Protein AF-A0A2E5SGT2-F1 (afdb_monomer_lite)

Sequence (121 aa):
MKLIKYILFIIILIASVVFIKELDSINVLNDGTPIKVKIPYLTTAIGFEDGLKTWQAIIFTLSIGVFIGFIIALIQIISQKAEMISLKSNLRKANDELDILRNQNLDDDLELVDENIDDEL

Structure (mmCIF, N/CA/C/O backbone):
data_AF-A0A2E5SGT2-F1
#
_entry.id   AF-A0A2E5SGT2-F1
#
loop_
_atom_site.group_PDB
_atom_site.id
_atom_site.type_symbol
_atom_site.label_atom_id
_atom_site.label_alt_id
_atom_site.label_comp_id
_atom_site.label_asym_id
_atom_site.label_entity_id
_atom_site.label_seq_id
_atom_site.pdbx_PDB_ins_code
_atom_site.Cartn_x
_atom_site.Cartn_y
_atom_site.Cartn_z
_atom_site.occupancy
_atom_site.B_iso_or_equiv
_atom_site.auth_seq_id
_atom_site.auth_comp_id
_atom_site.auth_asym_id
_atom_site.auth_atom_id
_atom_site.pdbx_PDB_model_num
ATOM 1 N N . MET A 1 1 ? -13.543 -20.078 1.621 1.00 67.00 1 MET A N 1
ATOM 2 C CA . MET A 1 1 ? -13.800 -18.642 1.335 1.00 67.00 1 MET A CA 1
ATOM 3 C C . MET A 1 1 ? -12.723 -17.665 1.836 1.00 67.00 1 MET A C 1
ATOM 5 O O . MET A 1 1 ? -12.580 -16.618 1.222 1.00 67.00 1 MET A O 1
ATOM 9 N N . LYS A 1 2 ? -11.937 -17.959 2.890 1.00 74.12 2 LYS A N 1
ATOM 10 C CA . LYS A 1 2 ? -10.717 -17.178 3.228 1.00 74.12 2 LYS A CA 1
ATOM 11 C C . LYS A 1 2 ? -9.489 -17.646 2.432 1.00 74.12 2 LYS A C 1
ATOM 13 O O . LYS A 1 2 ? -8.765 -16.831 1.882 1.00 74.12 2 LYS A O 1
ATOM 18 N N . LEU A 1 3 ? -9.350 -18.964 2.265 1.00 80.31 3 LEU A N 1
ATOM 19 C CA . LEU A 1 3 ? -8.244 -19.596 1.536 1.00 80.31 3 LEU A CA 1
ATOM 20 C C . LEU A 1 3 ? -8.142 -19.141 0.067 1.00 80.31 3 LEU A C 1
ATOM 22 O O . LEU A 1 3 ? -7.062 -18.804 -0.398 1.00 80.31 3 LEU A O 1
ATOM 26 N N . ILE A 1 4 ? -9.281 -19.023 -0.629 1.00 89.31 4 ILE A N 1
ATOM 27 C CA . ILE A 1 4 ? -9.328 -18.530 -2.016 1.00 89.31 4 ILE A CA 1
ATOM 28 C C . ILE A 1 4 ? -8.868 -17.069 -2.136 1.00 89.31 4 ILE A C 1
ATOM 30 O O . ILE A 1 4 ? -8.209 -16.715 -3.106 1.00 89.31 4 ILE A O 1
ATOM 34 N N . LYS A 1 5 ? -9.157 -16.231 -1.128 1.00 86.06 5 LYS A N 1
ATOM 35 C CA . LYS A 1 5 ? -8.712 -14.831 -1.097 1.00 86.06 5 LYS A CA 1
ATOM 36 C C . LYS A 1 5 ? -7.195 -14.754 -0.951 1.00 86.06 5 LYS A C 1
ATOM 38 O O . LYS A 1 5 ? -6.571 -13.966 -1.647 1.00 86.06 5 LYS A O 1
ATOM 43 N N . TYR A 1 6 ? -6.606 -15.601 -0.104 1.00 87.44 6 TYR A N 1
ATOM 44 C CA . TYR A 1 6 ? -5.151 -15.671 0.051 1.00 87.44 6 TYR A CA 1
ATOM 45 C C . TYR A 1 6 ? -4.458 -16.212 -1.202 1.00 87.44 6 TYR A C 1
ATOM 47 O O . TYR A 1 6 ? -3.459 -15.643 -1.624 1.00 87.44 6 TYR A O 1
ATOM 55 N N . ILE A 1 7 ? -5.015 -17.247 -1.840 1.00 91.12 7 ILE A N 1
ATOM 56 C CA . ILE A 1 7 ? -4.499 -17.773 -3.115 1.00 91.12 7 ILE A CA 1
ATOM 57 C C . ILE A 1 7 ? -4.521 -16.692 -4.200 1.00 91.12 7 ILE A C 1
ATOM 59 O O . ILE A 1 7 ? -3.522 -16.490 -4.881 1.00 91.12 7 ILE A O 1
ATOM 63 N N . LEU A 1 8 ? -5.626 -15.955 -4.330 1.00 91.25 8 LEU A N 1
ATOM 64 C CA . LEU A 1 8 ? -5.732 -14.856 -5.290 1.00 91.25 8 LEU A CA 1
ATOM 65 C C . LEU A 1 8 ? -4.708 -13.746 -5.002 1.00 91.25 8 LEU A C 1
ATOM 67 O O . LEU A 1 8 ? -4.079 -13.239 -5.928 1.00 91.25 8 LEU A O 1
ATOM 71 N N . PHE A 1 9 ? -4.479 -13.424 -3.726 1.00 88.38 9 PHE A N 1
ATOM 72 C CA . PHE A 1 9 ? -3.449 -12.465 -3.319 1.00 88.38 9 PHE A CA 1
ATOM 73 C C . PHE A 1 9 ? -2.038 -12.931 -3.701 1.00 88.38 9 PHE A C 1
ATOM 75 O O . PHE A 1 9 ? -1.244 -12.139 -4.200 1.00 88.38 9 PHE A O 1
ATOM 82 N N . ILE A 1 10 ? -1.738 -14.220 -3.518 1.00 89.38 10 ILE A N 1
ATOM 83 C CA . ILE A 1 10 ? -0.454 -14.820 -3.902 1.00 89.38 10 ILE A CA 1
ATOM 84 C C . ILE A 1 10 ? -0.262 -14.765 -5.421 1.00 89.38 10 ILE A C 1
ATOM 86 O O . ILE A 1 10 ? 0.811 -14.382 -5.877 1.00 89.38 10 ILE A O 1
ATOM 90 N N . ILE A 1 11 ? -1.295 -15.085 -6.207 1.00 93.94 11 ILE A N 1
ATOM 91 C CA . ILE A 1 11 ? -1.235 -15.009 -7.676 1.00 93.94 11 ILE A CA 1
ATOM 92 C C . ILE A 1 11 ? -0.935 -13.575 -8.128 1.00 93.94 11 ILE A C 1
ATOM 94 O O . ILE A 1 11 ? -0.046 -13.364 -8.950 1.00 93.94 11 ILE A O 1
ATOM 98 N N . ILE A 1 12 ? -1.627 -12.586 -7.559 1.00 91.44 12 ILE A N 1
ATOM 99 C CA . ILE A 1 12 ? -1.394 -11.162 -7.841 1.00 91.44 12 ILE A CA 1
ATOM 100 C C . ILE A 1 12 ? 0.022 -10.732 -7.458 1.00 91.44 12 ILE A C 1
ATOM 102 O O . ILE A 1 12 ? 0.656 -9.977 -8.197 1.00 91.44 12 ILE A O 1
ATOM 106 N N . LEU A 1 13 ? 0.541 -11.222 -6.333 1.00 87.75 13 LEU A N 1
ATOM 107 C CA . LEU A 1 13 ? 1.887 -10.894 -5.878 1.00 87.75 13 LEU A CA 1
ATOM 108 C C . LEU A 1 13 ? 2.942 -11.478 -6.825 1.00 87.75 13 LEU A C 1
ATOM 110 O O . LEU A 1 13 ? 3.850 -10.763 -7.241 1.00 87.75 13 LEU A O 1
ATOM 114 N N . ILE A 1 14 ? 2.778 -12.735 -7.244 1.00 92.25 14 ILE A N 1
ATOM 115 C CA . ILE A 1 14 ? 3.655 -13.374 -8.234 1.00 92.25 14 ILE A CA 1
ATOM 116 C C . ILE A 1 14 ? 3.597 -12.618 -9.566 1.00 92.25 14 ILE A C 1
ATOM 118 O O . ILE A 1 14 ? 4.642 -12.274 -10.116 1.00 92.25 14 ILE A O 1
ATOM 122 N N . ALA A 1 15 ? 2.395 -12.301 -10.058 1.00 93.19 15 ALA A N 1
ATOM 123 C CA . ALA A 1 15 ? 2.215 -11.530 -11.286 1.00 93.19 15 ALA A CA 1
ATOM 124 C C . ALA A 1 15 ? 2.888 -10.151 -11.202 1.00 93.19 15 ALA A C 1
ATOM 126 O O . ALA A 1 15 ? 3.534 -9.728 -12.156 1.00 93.19 15 ALA A O 1
ATOM 127 N N . SER A 1 16 ? 2.807 -9.482 -10.048 1.00 88.56 16 SER A N 1
ATOM 128 C CA . SER A 1 16 ? 3.455 -8.183 -9.826 1.00 88.56 16 SER A CA 1
ATOM 129 C C . SER A 1 16 ? 4.981 -8.285 -9.873 1.00 88.56 16 SER A C 1
ATOM 131 O O . SER A 1 16 ? 5.634 -7.443 -10.482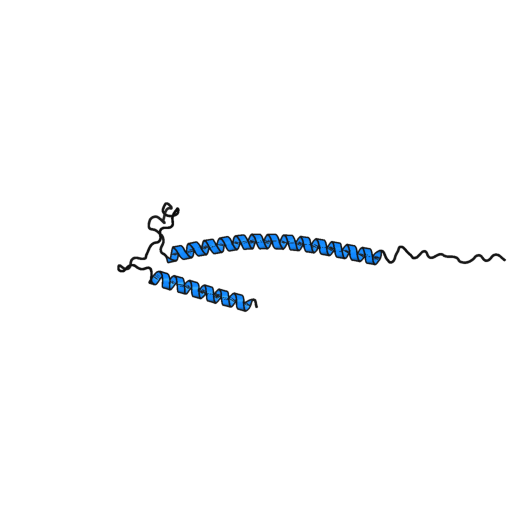 1.00 88.56 16 SER A O 1
ATOM 133 N N . VAL A 1 17 ? 5.568 -9.330 -9.279 1.00 89.00 17 VAL A N 1
ATOM 134 C CA . VAL A 1 17 ? 7.024 -9.553 -9.321 1.00 89.00 17 VAL A CA 1
ATOM 135 C C . VAL A 1 17 ? 7.496 -9.850 -10.744 1.00 89.00 17 VAL A C 1
ATOM 137 O O . VAL A 1 17 ? 8.492 -9.282 -11.192 1.00 89.00 17 VAL A O 1
ATOM 140 N N . VAL A 1 18 ? 6.771 -10.704 -11.472 1.00 91.56 18 VAL A N 1
ATOM 141 C CA . VAL A 1 18 ? 7.072 -11.007 -12.880 1.00 91.56 18 VAL A CA 1
ATOM 142 C C . VAL A 1 18 ? 6.969 -9.743 -13.733 1.00 91.56 18 VAL A C 1
ATOM 144 O O . VAL A 1 18 ? 7.874 -9.465 -14.514 1.00 91.56 18 VAL A O 1
ATOM 147 N N . PHE A 1 19 ? 5.926 -8.938 -13.523 1.00 90.62 19 PHE A N 1
ATOM 148 C CA . PHE A 1 19 ? 5.748 -7.657 -14.198 1.00 90.62 19 PHE A CA 1
ATOM 149 C C . PHE A 1 19 ? 6.922 -6.703 -13.950 1.00 90.62 19 PHE A C 1
ATOM 151 O O . PHE A 1 19 ? 7.441 -6.128 -14.898 1.00 90.62 19 PHE A O 1
ATOM 158 N N . ILE A 1 20 ? 7.389 -6.565 -12.703 1.00 87.50 20 ILE A N 1
ATOM 159 C CA . ILE A 1 20 ? 8.532 -5.698 -12.372 1.00 87.50 20 ILE A CA 1
ATOM 160 C C . ILE A 1 20 ? 9.810 -6.173 -13.073 1.00 87.50 20 ILE A C 1
ATOM 162 O O . ILE A 1 20 ? 10.569 -5.348 -13.580 1.00 87.50 20 ILE A O 1
ATOM 166 N N . LYS A 1 21 ? 10.045 -7.489 -13.121 1.00 87.06 21 LYS A N 1
ATOM 167 C CA . LYS A 1 21 ? 11.217 -8.063 -13.791 1.00 87.06 21 LYS A CA 1
ATOM 168 C C . LYS A 1 21 ? 11.193 -7.796 -15.297 1.00 87.06 21 LYS A C 1
ATOM 170 O O . LYS A 1 21 ? 12.197 -7.363 -15.856 1.00 87.06 21 LYS A O 1
ATOM 175 N N . GLU A 1 22 ? 10.055 -8.041 -15.937 1.00 87.56 22 GLU A N 1
ATOM 176 C CA . GLU A 1 22 ? 9.887 -7.808 -17.373 1.00 87.56 22 GLU A CA 1
ATOM 177 C C . GLU A 1 22 ? 10.017 -6.318 -17.705 1.00 87.56 22 GLU A C 1
ATOM 179 O O . GLU A 1 22 ? 10.674 -5.928 -18.668 1.00 87.56 22 GLU A O 1
ATOM 184 N N . LEU A 1 23 ? 9.464 -5.463 -16.844 1.00 85.25 23 LEU A N 1
ATOM 185 C CA . LEU A 1 23 ? 9.563 -4.021 -16.978 1.00 85.25 23 LEU A CA 1
ATOM 186 C C . LEU A 1 23 ? 11.012 -3.531 -16.899 1.00 85.25 23 LEU A C 1
ATOM 188 O O . LEU A 1 23 ? 11.395 -2.693 -17.709 1.00 85.25 23 LEU A O 1
ATOM 192 N N . ASP A 1 24 ? 11.818 -4.026 -15.959 1.00 84.81 24 ASP A N 1
ATOM 193 C CA . ASP A 1 24 ? 13.240 -3.663 -15.883 1.00 84.81 24 ASP A CA 1
ATOM 194 C C . ASP A 1 24 ? 13.995 -4.109 -17.14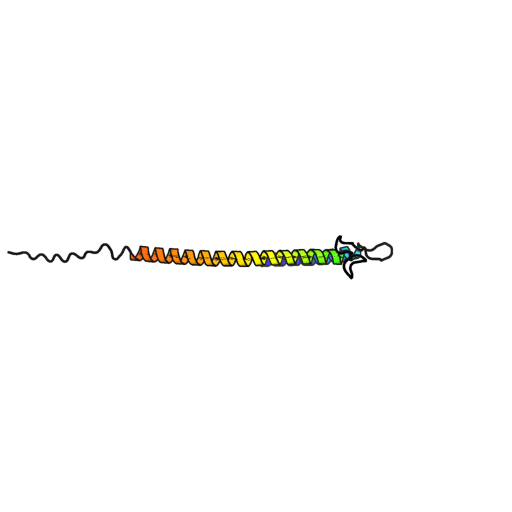5 1.00 84.81 24 ASP A C 1
ATOM 196 O O . ASP A 1 24 ? 14.778 -3.339 -17.694 1.00 84.81 24 ASP A O 1
ATOM 200 N N . SER A 1 25 ? 13.685 -5.302 -17.667 1.00 84.00 25 SER A N 1
ATOM 201 C CA . SER A 1 25 ? 14.318 -5.839 -18.878 1.00 84.00 25 SER A CA 1
ATOM 202 C C . SER A 1 25 ? 13.981 -5.053 -20.148 1.00 84.00 25 SER A C 1
ATOM 204 O O . SER A 1 25 ? 14.828 -4.938 -21.030 1.00 84.00 25 SER A O 1
ATOM 206 N N . ILE A 1 26 ? 12.754 -4.539 -20.271 1.00 85.44 26 ILE A N 1
ATOM 207 C CA . ILE A 1 26 ? 12.306 -3.784 -21.453 1.00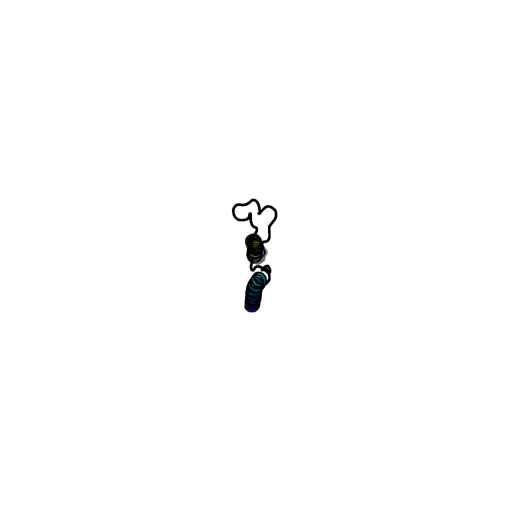 85.44 26 ILE A CA 1
ATOM 208 C C . ILE A 1 26 ? 12.736 -2.312 -21.373 1.00 85.44 26 ILE A C 1
ATOM 210 O O . ILE A 1 26 ? 12.956 -1.672 -22.399 1.00 85.44 26 ILE A O 1
ATOM 214 N N . ASN A 1 27 ? 12.880 -1.751 -20.169 1.00 82.75 27 ASN A N 1
ATOM 215 C CA . ASN A 1 27 ? 13.236 -0.343 -19.971 1.00 82.75 27 ASN A CA 1
ATOM 216 C C . ASN A 1 27 ? 14.754 -0.105 -19.992 1.00 82.75 27 ASN A C 1
ATOM 218 O O . ASN A 1 27 ? 15.311 0.560 -19.114 1.00 82.75 27 ASN A O 1
ATOM 222 N N . VAL A 1 28 ? 15.415 -0.616 -21.028 1.00 82.75 28 VAL A N 1
ATOM 223 C CA . VAL A 1 28 ? 16.844 -0.428 -21.295 1.00 82.75 28 VAL A CA 1
ATOM 224 C C . VAL A 1 28 ? 16.998 0.221 -22.672 1.00 82.75 28 VAL A C 1
ATOM 226 O O . VAL A 1 28 ? 16.362 -0.199 -23.635 1.00 82.75 28 VAL A O 1
ATOM 229 N N . LEU A 1 29 ? 17.806 1.279 -22.773 1.00 78.38 29 LEU A N 1
ATOM 230 C CA . LEU A 1 29 ? 18.153 1.911 -24.048 1.00 78.38 29 LEU A CA 1
ATOM 231 C C . LEU A 1 29 ? 19.044 0.976 -24.879 1.00 78.38 29 LEU A C 1
ATOM 233 O O . LEU A 1 29 ? 19.701 0.086 -24.343 1.00 78.38 29 LEU A O 1
ATOM 237 N N . ASN A 1 30 ? 19.152 1.249 -26.181 1.00 75.62 30 ASN A N 1
ATOM 238 C CA . ASN A 1 30 ? 20.023 0.510 -27.108 1.00 75.62 30 ASN A CA 1
ATOM 239 C C . ASN A 1 30 ? 21.497 0.433 -26.650 1.00 75.62 30 ASN A C 1
ATOM 241 O O . ASN A 1 30 ? 22.201 -0.501 -27.020 1.00 75.62 30 ASN A O 1
ATOM 245 N N . ASP A 1 31 ? 21.930 1.366 -25.797 1.00 78.44 31 ASP A N 1
ATOM 246 C CA . ASP A 1 31 ? 23.288 1.445 -25.242 1.00 78.44 31 ASP A CA 1
ATOM 247 C C . ASP A 1 31 ? 23.447 0.694 -23.900 1.00 78.44 31 ASP A C 1
ATOM 249 O O . ASP A 1 31 ? 24.460 0.832 -23.216 1.00 78.44 31 ASP A O 1
ATOM 253 N N . GLY A 1 32 ? 22.431 -0.060 -23.463 1.00 75.38 32 GLY A N 1
ATOM 254 C CA . GLY A 1 32 ? 22.438 -0.794 -22.192 1.00 75.38 32 GLY A CA 1
ATOM 255 C C . GLY A 1 32 ? 22.148 0.065 -20.954 1.00 75.38 32 GLY A C 1
ATOM 256 O O . GLY A 1 32 ? 22.187 -0.434 -19.827 1.00 75.38 32 GLY A O 1
ATOM 257 N N . THR A 1 33 ? 21.849 1.356 -21.127 1.00 79.69 33 THR A N 1
ATOM 258 C CA . THR A 1 33 ? 21.523 2.255 -20.012 1.00 79.69 33 THR A CA 1
ATOM 259 C C . THR A 1 33 ? 20.042 2.138 -19.624 1.00 79.69 33 THR A C 1
ATOM 261 O O . THR A 1 33 ? 19.177 2.142 -20.495 1.00 79.69 33 THR A O 1
ATOM 264 N N . PRO A 1 34 ? 19.700 2.020 -18.328 1.00 78.25 34 PRO A N 1
ATOM 265 C CA . PRO A 1 34 ? 18.306 1.912 -17.901 1.00 78.25 34 PRO A CA 1
ATOM 266 C C . PRO A 1 34 ? 17.568 3.248 -18.056 1.00 78.25 34 PRO A C 1
ATOM 268 O O . PRO A 1 34 ? 18.109 4.303 -17.711 1.00 78.25 34 PRO A O 1
ATOM 271 N N . ILE A 1 35 ? 16.312 3.200 -18.511 1.00 83.06 35 ILE A N 1
ATOM 272 C CA . ILE A 1 35 ? 15.441 4.378 -18.610 1.00 83.06 35 ILE A CA 1
ATOM 273 C C . ILE A 1 35 ? 15.179 4.921 -17.200 1.00 83.06 35 ILE A C 1
ATOM 275 O O . ILE A 1 35 ? 14.759 4.193 -16.293 1.00 83.06 35 ILE A O 1
ATOM 279 N N . LYS A 1 36 ? 15.427 6.222 -17.019 1.00 83.12 36 LYS A N 1
ATOM 280 C CA . LYS A 1 36 ? 15.175 6.938 -15.767 1.00 83.12 36 LYS A CA 1
ATOM 281 C C . LYS A 1 36 ? 13.936 7.826 -15.905 1.00 83.12 36 LYS A C 1
ATOM 283 O O . LYS A 1 36 ? 13.805 8.594 -16.853 1.00 83.12 36 LYS A O 1
ATOM 288 N N . VAL A 1 37 ? 13.042 7.740 -14.929 1.00 80.94 37 VAL A N 1
ATOM 289 C CA . VAL A 1 37 ? 11.830 8.543 -14.779 1.00 80.94 37 VAL A CA 1
ATOM 290 C C . VAL A 1 37 ? 12.102 9.666 -13.784 1.00 80.94 37 VAL A C 1
ATOM 292 O O . VAL A 1 37 ? 12.483 9.429 -12.636 1.00 80.94 37 VAL A O 1
ATOM 295 N N . LYS A 1 38 ? 11.872 10.907 -14.210 1.00 79.06 38 LYS A N 1
ATOM 296 C CA . LYS A 1 38 ? 11.910 12.079 -13.332 1.00 79.06 38 LYS A CA 1
ATOM 297 C C . LYS A 1 38 ? 10.512 12.342 -12.791 1.00 79.06 38 LYS A C 1
ATOM 299 O O . LYS A 1 38 ? 9.585 12.561 -13.565 1.00 79.06 38 LYS A O 1
ATOM 304 N N . ILE A 1 39 ? 10.361 12.311 -11.470 1.00 74.75 39 ILE A N 1
ATOM 305 C CA . ILE A 1 39 ? 9.086 12.615 -10.819 1.00 74.75 39 ILE A CA 1
ATOM 306 C C . ILE A 1 39 ? 9.077 14.109 -10.466 1.00 74.75 39 ILE A C 1
ATOM 308 O O . ILE A 1 39 ? 9.973 14.552 -9.739 1.00 74.75 39 ILE A O 1
ATOM 312 N N . PRO A 1 40 ? 8.096 14.895 -10.950 1.00 73.88 40 PRO A N 1
ATOM 313 C CA . PRO A 1 40 ? 7.956 16.300 -10.578 1.00 73.88 40 PRO A CA 1
ATOM 314 C C . PRO A 1 40 ? 7.976 16.476 -9.055 1.00 73.88 40 PRO A C 1
ATOM 316 O O . PRO A 1 40 ? 7.483 15.617 -8.327 1.00 73.88 40 PRO A O 1
ATOM 319 N N . TYR A 1 41 ? 8.548 17.580 -8.570 1.00 72.75 41 TYR A N 1
ATOM 320 C CA . TYR A 1 41 ? 8.678 17.914 -7.138 1.00 72.75 41 TYR A CA 1
ATOM 321 C C . TYR A 1 41 ? 9.639 17.032 -6.313 1.00 72.75 41 TYR A C 1
ATOM 323 O O . TYR A 1 41 ? 10.005 17.428 -5.211 1.00 72.75 41 TYR A O 1
ATOM 331 N N . LEU A 1 42 ? 10.096 15.888 -6.838 1.00 71.25 42 LEU A N 1
ATOM 332 C CA . LEU A 1 42 ? 11.097 15.017 -6.202 1.00 71.25 42 LEU A CA 1
ATOM 333 C C . LEU A 1 42 ? 12.496 15.158 -6.820 1.00 71.25 42 LEU A C 1
ATOM 335 O O . LEU A 1 42 ? 13.475 14.801 -6.178 1.00 71.25 42 LEU A O 1
ATOM 339 N N . THR A 1 43 ? 12.622 15.719 -8.027 1.00 65.88 43 THR A N 1
ATOM 340 C CA . THR A 1 43 ? 13.915 15.896 -8.724 1.00 65.88 43 THR A CA 1
ATOM 341 C C . THR A 1 43 ? 14.900 16.834 -8.025 1.00 65.88 43 THR A C 1
ATOM 343 O O . THR A 1 43 ? 16.080 16.813 -8.347 1.00 65.88 43 THR A O 1
ATOM 346 N N . THR A 1 44 ? 14.429 17.678 -7.107 1.00 67.12 44 THR A N 1
ATOM 347 C CA . THR A 1 44 ? 15.251 18.585 -6.285 1.00 67.12 44 THR A CA 1
ATOM 348 C C . THR A 1 44 ? 15.703 17.957 -4.965 1.00 67.12 44 THR A C 1
ATOM 350 O O . THR A 1 44 ? 16.439 18.592 -4.213 1.00 67.12 44 THR A O 1
ATOM 353 N N . ALA A 1 45 ? 15.267 16.732 -4.655 1.00 68.69 45 ALA A N 1
ATOM 354 C CA . ALA A 1 45 ? 15.694 16.013 -3.462 1.00 68.69 45 ALA A CA 1
ATOM 355 C C . ALA A 1 45 ? 17.041 15.305 -3.693 1.00 68.69 45 ALA A C 1
ATOM 357 O O . ALA A 1 45 ? 17.291 14.737 -4.760 1.00 68.69 45 ALA A O 1
ATOM 358 N N . ILE A 1 46 ? 17.894 15.306 -2.663 1.00 64.50 46 ILE A N 1
ATOM 359 C CA . ILE A 1 46 ? 19.216 14.663 -2.684 1.00 64.50 46 ILE A CA 1
ATOM 360 C C . ILE A 1 46 ? 19.047 13.184 -3.064 1.00 64.50 46 ILE A C 1
ATOM 362 O O . ILE A 1 46 ? 18.312 12.451 -2.403 1.00 64.50 46 ILE A O 1
ATOM 366 N N . GLY A 1 47 ? 19.718 12.750 -4.134 1.00 69.12 47 GLY A N 1
ATOM 367 C CA . GLY A 1 47 ? 19.659 11.370 -4.636 1.00 69.12 47 GLY A CA 1
ATOM 368 C C . GLY A 1 47 ? 18.618 11.098 -5.733 1.00 69.12 47 GLY A C 1
ATOM 369 O O . GLY A 1 47 ? 18.566 9.975 -6.229 1.00 69.12 47 GLY A O 1
ATOM 370 N N . PHE A 1 48 ? 17.833 12.099 -6.153 1.00 73.00 48 PHE A N 1
ATOM 371 C CA . PHE A 1 48 ? 16.825 11.977 -7.225 1.00 73.00 48 PHE A CA 1
ATOM 372 C C . PHE A 1 48 ? 17.126 12.844 -8.463 1.00 73.00 48 PHE A C 1
ATOM 374 O O . PHE A 1 48 ? 16.324 12.879 -9.400 1.00 73.00 48 PHE A O 1
ATOM 381 N N . GLU A 1 49 ? 18.279 13.519 -8.493 1.00 71.56 49 GLU A N 1
ATOM 382 C CA . GLU A 1 49 ? 18.687 14.471 -9.545 1.00 71.56 49 GLU A CA 1
ATOM 383 C C . GLU A 1 49 ? 18.703 13.835 -10.947 1.00 71.56 49 GLU A C 1
ATOM 385 O O . GLU A 1 49 ? 18.233 14.405 -11.939 1.00 71.56 49 GLU A O 1
ATOM 390 N N . ASP A 1 50 ? 19.161 12.588 -11.000 1.00 75.81 50 ASP A N 1
ATOM 391 C CA . ASP A 1 50 ? 19.274 11.786 -12.213 1.00 75.81 50 ASP A CA 1
ATOM 392 C C . ASP A 1 50 ? 17.962 11.096 -12.625 1.00 75.81 50 ASP A C 1
ATOM 394 O O . ASP A 1 50 ? 17.875 10.535 -13.718 1.00 75.81 50 ASP A O 1
ATOM 398 N N . GLY A 1 51 ? 16.926 11.154 -11.786 1.00 74.12 51 GLY A N 1
ATOM 399 C CA . GLY A 1 51 ? 15.703 10.368 -11.937 1.00 74.12 51 GLY A CA 1
ATOM 400 C C . GLY A 1 51 ? 15.832 8.932 -11.413 1.00 74.12 51 GLY A C 1
ATOM 401 O O . GLY A 1 51 ? 16.919 8.422 -11.144 1.00 74.12 51 GLY A O 1
ATOM 402 N N . LEU A 1 52 ? 14.688 8.273 -11.254 1.00 81.94 52 LEU A N 1
ATOM 403 C CA . LEU A 1 52 ? 14.569 6.913 -10.728 1.00 81.94 52 LEU A CA 1
ATOM 404 C C . LEU A 1 52 ? 14.476 5.903 -11.857 1.00 81.94 52 LEU A C 1
ATOM 406 O O . LEU A 1 52 ? 13.822 6.168 -12.860 1.00 81.94 52 LEU A O 1
ATOM 410 N N . LYS A 1 53 ? 15.035 4.705 -11.687 1.00 85.69 53 LYS A N 1
ATOM 411 C CA . LYS A 1 53 ? 14.737 3.621 -12.633 1.00 85.69 53 LYS A CA 1
ATOM 412 C C . LYS A 1 53 ? 13.236 3.328 -12.622 1.00 85.69 53 LYS A C 1
ATOM 414 O O . LYS A 1 53 ? 12.598 3.405 -11.570 1.00 85.69 53 LYS A O 1
ATOM 419 N N . THR A 1 54 ? 12.677 2.940 -13.765 1.00 83.12 54 THR A N 1
ATOM 420 C CA . THR A 1 54 ? 11.232 2.684 -13.901 1.00 83.12 54 THR A CA 1
ATOM 421 C C . THR A 1 54 ? 10.708 1.696 -12.850 1.00 83.12 54 THR A C 1
ATOM 423 O O . THR A 1 54 ? 9.676 1.946 -12.229 1.00 83.12 54 THR A O 1
ATOM 426 N N . TRP A 1 55 ? 11.450 0.622 -12.558 1.00 83.06 55 TRP A N 1
ATOM 427 C CA . TRP A 1 55 ? 11.065 -0.344 -11.522 1.00 83.06 55 TRP A CA 1
ATOM 428 C C . TRP A 1 55 ? 11.037 0.264 -10.108 1.00 83.06 55 TRP A C 1
ATOM 430 O O . TRP A 1 55 ? 10.134 -0.036 -9.327 1.00 83.06 55 TRP A O 1
ATOM 440 N N . GLN A 1 56 ? 11.979 1.159 -9.784 1.00 84.94 56 GLN A N 1
ATOM 441 C CA . GLN A 1 56 ? 12.028 1.847 -8.488 1.00 84.94 56 GLN A CA 1
ATOM 442 C C . GLN A 1 56 ? 10.829 2.777 -8.325 1.00 84.94 56 GLN A C 1
ATOM 444 O O . GLN A 1 56 ? 10.221 2.808 -7.258 1.00 84.94 56 GLN A O 1
ATOM 449 N N . ALA A 1 57 ? 10.459 3.493 -9.391 1.00 85.38 57 ALA A N 1
ATOM 450 C CA . ALA A 1 57 ? 9.287 4.356 -9.388 1.00 85.38 57 ALA A CA 1
ATOM 451 C C . ALA A 1 57 ? 8.002 3.557 -9.107 1.00 85.38 57 ALA A C 1
ATOM 453 O O . ALA A 1 57 ? 7.200 3.973 -8.278 1.00 85.38 57 ALA A O 1
ATOM 454 N N . ILE A 1 58 ? 7.830 2.379 -9.717 1.00 87.19 58 ILE A N 1
ATOM 455 C CA . ILE A 1 58 ? 6.653 1.530 -9.468 1.00 87.19 58 ILE A CA 1
ATOM 456 C C . ILE A 1 58 ? 6.617 0.993 -8.037 1.00 87.19 58 ILE A C 1
ATOM 458 O O . ILE A 1 58 ? 5.565 1.016 -7.402 1.00 87.19 58 ILE A O 1
ATOM 462 N N . ILE A 1 59 ? 7.747 0.535 -7.495 1.00 87.62 59 ILE A N 1
ATOM 463 C CA . ILE A 1 59 ? 7.790 0.072 -6.099 1.00 87.62 59 ILE A CA 1
ATOM 464 C C . ILE A 1 59 ? 7.467 1.219 -5.138 1.00 87.62 59 ILE A C 1
ATOM 466 O O . ILE A 1 59 ? 6.769 1.017 -4.142 1.00 87.62 59 ILE A O 1
ATOM 470 N N . PHE A 1 60 ? 7.940 2.426 -5.442 1.00 86.94 60 PHE A N 1
ATOM 471 C CA . PHE A 1 60 ? 7.671 3.605 -4.633 1.00 86.94 60 PHE A CA 1
ATOM 472 C C . PHE A 1 60 ? 6.175 3.952 -4.607 1.00 86.94 60 PHE A C 1
ATOM 474 O O . PHE A 1 60 ? 5.602 4.110 -3.528 1.00 86.94 60 PHE A O 1
ATOM 481 N N . THR A 1 61 ? 5.508 3.992 -5.767 1.00 87.44 61 THR A N 1
ATOM 482 C CA . THR A 1 61 ? 4.062 4.271 -5.829 1.00 87.44 61 THR A CA 1
ATOM 483 C C . THR A 1 61 ? 3.237 3.166 -5.173 1.00 87.44 61 THR A C 1
ATOM 485 O O . THR A 1 61 ? 2.293 3.464 -4.438 1.00 87.44 61 THR A O 1
ATOM 488 N N . LEU A 1 62 ? 3.624 1.899 -5.361 1.00 89.69 62 LEU A N 1
ATOM 489 C CA . LEU A 1 62 ? 2.989 0.756 -4.707 1.00 89.69 62 LEU A CA 1
ATOM 490 C C . LEU A 1 62 ? 3.087 0.870 -3.180 1.00 89.69 62 LEU A C 1
ATOM 492 O O . LEU A 1 62 ? 2.093 0.675 -2.483 1.00 89.69 62 LEU A O 1
ATOM 496 N N . SER A 1 63 ? 4.261 1.238 -2.663 1.00 90.62 63 SER A N 1
ATOM 497 C CA . SER A 1 63 ? 4.497 1.397 -1.223 1.00 90.62 63 SER A CA 1
ATOM 498 C C . SER A 1 63 ? 3.620 2.496 -0.621 1.00 90.62 63 SER A C 1
ATOM 500 O O . SER A 1 63 ? 3.018 2.292 0.433 1.00 90.62 63 SER A O 1
ATOM 502 N N . ILE A 1 64 ? 3.477 3.631 -1.314 1.00 92.06 64 ILE A N 1
ATOM 503 C CA . ILE A 1 64 ? 2.578 4.719 -0.899 1.00 92.06 64 ILE A CA 1
ATOM 504 C C . ILE A 1 64 ? 1.120 4.243 -0.887 1.00 92.06 64 ILE A C 1
ATOM 506 O O . ILE A 1 64 ? 0.397 4.499 0.075 1.00 92.06 64 ILE A O 1
ATOM 510 N N . GLY A 1 65 ? 0.691 3.511 -1.919 1.00 92.88 65 GLY A N 1
ATOM 511 C CA . GLY A 1 65 ? -0.662 2.957 -1.994 1.00 92.88 65 GLY A CA 1
ATOM 512 C C . GLY A 1 65 ? -0.975 1.996 -0.842 1.00 92.88 65 GLY A C 1
ATOM 513 O O . GLY A 1 65 ? -2.019 2.118 -0.201 1.00 92.88 65 GLY A O 1
ATOM 514 N N . VAL A 1 66 ? -0.049 1.085 -0.523 1.00 91.88 66 VAL A N 1
ATOM 515 C CA . VAL A 1 66 ? -0.178 0.164 0.620 1.00 91.88 66 VAL A CA 1
ATOM 516 C C . VAL A 1 66 ? -0.226 0.933 1.943 1.00 91.88 66 VAL A C 1
ATOM 518 O O . VAL A 1 66 ? -1.049 0.616 2.801 1.00 91.88 66 VAL A O 1
ATOM 521 N N . PHE A 1 67 ? 0.601 1.969 2.098 1.00 94.38 67 PHE A N 1
ATOM 522 C CA . PHE A 1 67 ? 0.620 2.806 3.297 1.00 94.38 67 PHE A CA 1
ATOM 523 C C . PHE A 1 67 ? -0.716 3.529 3.522 1.00 94.38 67 PHE A C 1
ATOM 525 O O . PHE A 1 67 ? -1.268 3.492 4.621 1.00 94.38 67 PHE A O 1
ATOM 532 N N . ILE A 1 68 ? -1.291 4.116 2.469 1.00 94.62 68 ILE A N 1
ATOM 533 C CA . ILE A 1 68 ? -2.616 4.749 2.530 1.00 94.62 68 ILE A CA 1
ATOM 534 C C . ILE A 1 68 ? -3.694 3.709 2.863 1.00 94.62 68 ILE A C 1
ATOM 536 O O . ILE A 1 68 ? -4.535 3.946 3.732 1.00 94.62 68 ILE A O 1
ATOM 540 N N . GLY A 1 69 ? -3.648 2.536 2.224 1.00 93.94 69 GLY A N 1
ATOM 541 C CA . GLY A 1 69 ? -4.570 1.436 2.512 1.00 93.94 69 GLY A CA 1
ATOM 542 C C . GLY A 1 69 ? -4.520 0.991 3.976 1.00 93.94 69 GLY A C 1
ATOM 543 O O . GLY A 1 69 ? -5.562 0.740 4.582 1.00 93.94 69 GLY A O 1
ATOM 544 N N . PHE A 1 70 ? -3.326 0.965 4.572 1.00 94.12 70 PHE A N 1
ATOM 545 C CA . PHE A 1 70 ? -3.145 0.658 5.988 1.00 94.12 70 PHE A CA 1
ATOM 546 C C . PHE A 1 70 ? -3.792 1.709 6.900 1.00 94.12 70 PHE A C 1
ATOM 548 O O . PHE A 1 70 ? -4.504 1.344 7.834 1.00 94.12 70 PHE A O 1
ATOM 555 N N . ILE A 1 71 ? -3.619 3.003 6.608 1.00 95.19 71 ILE A N 1
ATOM 556 C CA . ILE A 1 71 ? -4.262 4.087 7.373 1.00 95.19 71 ILE A CA 1
ATOM 557 C C . ILE A 1 71 ? -5.789 3.964 7.317 1.00 95.19 71 ILE A C 1
ATOM 559 O O . ILE A 1 71 ? -6.456 4.058 8.347 1.00 95.19 71 ILE A O 1
ATOM 563 N N . ILE A 1 72 ? -6.353 3.704 6.135 1.00 93.50 72 ILE A N 1
ATOM 564 C CA . ILE A 1 72 ? -7.801 3.511 5.978 1.00 93.50 72 ILE A CA 1
ATOM 565 C C . ILE A 1 72 ? -8.273 2.305 6.798 1.00 93.50 72 ILE A C 1
ATOM 567 O O . ILE A 1 72 ? -9.270 2.404 7.513 1.00 93.50 72 ILE A O 1
ATOM 571 N N . ALA A 1 73 ? -7.546 1.186 6.747 1.00 92.94 73 ALA A N 1
ATOM 572 C CA . ALA A 1 73 ? -7.870 -0.001 7.534 1.00 92.94 73 ALA A CA 1
ATOM 573 C C . ALA A 1 73 ? -7.823 0.272 9.049 1.00 92.94 73 ALA A C 1
ATOM 575 O O . ALA A 1 73 ? -8.682 -0.215 9.785 1.00 92.94 73 ALA A O 1
ATOM 576 N N . LEU A 1 74 ? -6.874 1.088 9.523 1.00 91.75 74 LEU A N 1
ATOM 577 C CA . LEU A 1 74 ? -6.824 1.528 10.921 1.00 91.75 74 LEU A CA 1
ATOM 578 C C . LEU A 1 74 ? -8.041 2.377 11.305 1.00 91.75 74 LEU A C 1
ATOM 580 O O . LEU A 1 74 ? -8.631 2.173 12.361 1.00 91.75 74 LEU A O 1
ATOM 584 N N . ILE A 1 75 ? -8.462 3.310 10.455 1.00 91.56 75 ILE A N 1
ATOM 585 C CA . ILE A 1 75 ? -9.662 4.110 10.734 1.00 91.56 75 ILE A CA 1
ATOM 586 C C . ILE A 1 75 ? -10.901 3.202 10.785 1.00 91.56 75 ILE A C 1
ATOM 588 O O . ILE A 1 75 ? -11.716 3.313 11.702 1.00 91.56 75 ILE A O 1
ATOM 592 N N . GLN A 1 76 ? -11.009 2.248 9.856 1.00 89.12 76 GLN A N 1
ATOM 593 C CA . GLN A 1 76 ? -12.101 1.273 9.830 1.00 89.12 76 GLN A CA 1
ATOM 594 C C . GLN A 1 76 ? -12.135 0.401 11.090 1.00 89.12 76 GLN A C 1
ATOM 596 O O . GLN A 1 76 ? -13.211 0.223 11.661 1.00 89.12 76 GLN A O 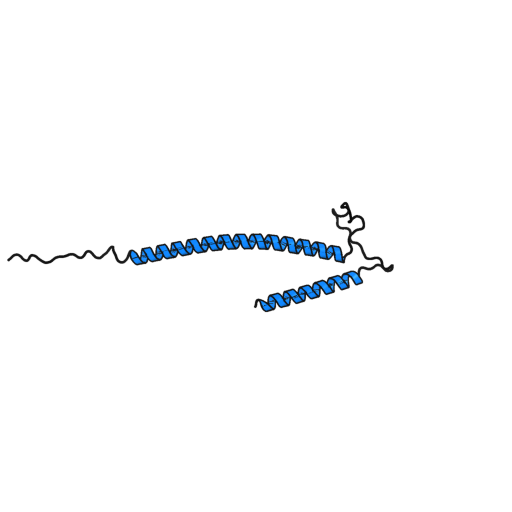1
ATOM 601 N N . ILE A 1 77 ? -10.988 -0.107 11.561 1.00 90.25 77 ILE A N 1
ATOM 602 C CA . ILE A 1 77 ? -10.950 -0.963 12.758 1.00 90.25 77 ILE A CA 1
ATOM 603 C C . ILE A 1 77 ? -11.399 -0.197 14.007 1.00 90.25 77 ILE A C 1
ATOM 605 O O . ILE A 1 77 ? -12.121 -0.741 14.844 1.00 90.25 77 ILE A O 1
ATOM 609 N N . ILE A 1 78 ? -11.014 1.079 14.122 1.00 85.19 78 ILE A N 1
ATOM 610 C CA . ILE A 1 78 ? -11.411 1.943 15.239 1.00 85.19 78 ILE A CA 1
ATOM 611 C C . ILE A 1 78 ? -12.916 2.223 15.175 1.00 85.19 78 ILE A C 1
ATOM 613 O O . ILE A 1 78 ? -13.608 2.049 16.180 1.00 85.19 78 ILE A O 1
ATOM 617 N N . SER A 1 79 ? -13.431 2.590 13.997 1.00 84.75 79 SER A N 1
ATOM 618 C CA . SER A 1 79 ? -14.856 2.880 13.794 1.00 84.75 79 SER A CA 1
ATOM 619 C C . SER A 1 79 ? -15.739 1.666 14.100 1.00 84.75 79 SER A C 1
ATOM 621 O O . SER A 1 79 ? -16.706 1.776 14.851 1.00 84.75 79 SER A O 1
ATOM 623 N N . GLN A 1 80 ? -15.366 0.482 13.608 1.00 83.44 80 GLN A N 1
ATOM 624 C CA . GLN A 1 80 ? -16.102 -0.761 13.870 1.00 83.44 80 GLN A CA 1
ATOM 625 C C . GLN A 1 80 ? -16.093 -1.141 15.355 1.00 83.44 80 GLN A C 1
ATOM 627 O O . GLN A 1 80 ? -17.085 -1.640 15.887 1.00 83.44 80 GLN A O 1
ATOM 632 N N . LYS A 1 81 ? -14.979 -0.902 16.057 1.00 80.19 81 LYS A N 1
ATOM 633 C CA . LYS A 1 81 ? -14.874 -1.194 17.492 1.00 80.19 81 LYS A CA 1
ATOM 634 C C . LYS A 1 81 ? -15.762 -0.273 18.331 1.00 80.19 81 LYS A C 1
ATOM 636 O O . LYS A 1 81 ? -16.338 -0.737 19.315 1.00 80.19 81 LYS A O 1
ATOM 641 N N . ALA A 1 82 ? -15.900 0.996 17.946 1.00 74.75 82 ALA A N 1
ATOM 642 C CA . ALA A 1 82 ? -16.815 1.932 18.599 1.00 74.75 82 ALA A CA 1
ATOM 643 C C . ALA A 1 82 ? -18.285 1.514 18.410 1.00 74.75 82 ALA A C 1
ATOM 645 O O . ALA A 1 82 ? -19.038 1.445 19.385 1.00 74.75 82 ALA A O 1
ATOM 646 N N . GLU A 1 83 ? -18.672 1.147 17.186 1.00 80.81 83 GLU A N 1
ATOM 647 C CA . GLU A 1 83 ? -20.016 0.639 16.887 1.00 80.81 83 GLU A CA 1
ATOM 648 C C . GLU A 1 83 ? -20.327 -0.649 17.656 1.00 80.81 83 GLU A C 1
ATOM 650 O O . GLU A 1 83 ? -21.383 -0.753 18.278 1.00 80.81 83 GLU A O 1
ATOM 655 N N . MET A 1 84 ? -19.390 -1.602 17.710 1.00 82.88 84 MET A N 1
ATOM 656 C CA . MET A 1 84 ? -19.566 -2.854 18.454 1.00 82.88 84 MET A CA 1
ATOM 657 C C . MET A 1 84 ? -19.843 -2.609 19.946 1.00 82.88 84 MET A C 1
ATOM 659 O O . MET A 1 84 ? -20.703 -3.270 20.531 1.00 82.88 84 MET A O 1
ATOM 663 N N . ILE A 1 85 ? -19.133 -1.666 20.575 1.00 81.06 85 ILE A N 1
ATOM 664 C CA . ILE A 1 85 ? -19.343 -1.323 21.990 1.00 81.06 85 ILE A CA 1
ATOM 665 C C . ILE A 1 85 ? -20.727 -0.695 22.194 1.00 81.06 85 ILE A C 1
ATOM 667 O O . ILE A 1 85 ? -21.427 -1.062 23.139 1.00 81.06 85 ILE A O 1
ATOM 671 N N . SER A 1 86 ? -21.136 0.206 21.297 1.00 81.44 86 SER A N 1
ATOM 672 C CA . SER A 1 86 ? -22.462 0.831 21.326 1.00 81.44 86 SER A CA 1
ATOM 673 C C . SER A 1 86 ? -23.582 -0.206 21.188 1.00 81.44 86 SER A C 1
ATOM 675 O O . SER A 1 86 ? -24.471 -0.271 22.039 1.00 81.44 86 SER A O 1
ATOM 677 N N . LEU A 1 87 ? -23.491 -1.103 20.197 1.00 80.00 87 LEU A N 1
ATOM 678 C CA . LEU A 1 87 ? -24.453 -2.195 20.019 1.00 80.00 87 LEU A CA 1
ATOM 679 C C . LEU A 1 87 ? -24.517 -3.108 21.246 1.00 80.00 87 LEU A C 1
ATOM 681 O O . LEU A 1 87 ? -25.607 -3.473 21.679 1.00 80.00 87 LEU A O 1
ATOM 685 N N . LYS A 1 88 ? -23.367 -3.455 21.835 1.00 84.94 88 LYS A N 1
ATOM 686 C CA . LYS A 1 88 ? -23.320 -4.295 23.038 1.00 84.94 88 LYS A CA 1
ATOM 687 C C . LYS A 1 88 ? -24.012 -3.627 24.231 1.00 84.94 88 LYS A C 1
ATOM 689 O O . LYS A 1 88 ? -24.695 -4.304 24.993 1.00 84.94 88 LYS A O 1
ATOM 694 N N . SER A 1 89 ? -23.836 -2.314 24.387 1.00 82.00 89 SER A N 1
ATOM 695 C CA . SER A 1 89 ? -24.503 -1.520 25.425 1.00 82.00 89 SER A CA 1
ATOM 696 C C . SER A 1 89 ? -26.021 -1.496 25.227 1.00 82.00 89 SER A C 1
ATOM 698 O O . SER A 1 89 ? -26.765 -1.792 26.159 1.00 82.00 89 SER A O 1
ATOM 700 N N . ASN A 1 90 ? -26.482 -1.232 24.001 1.00 87.62 90 ASN A N 1
ATOM 701 C CA . ASN A 1 90 ? -27.909 -1.206 23.672 1.00 87.62 90 ASN A CA 1
ATOM 702 C C . ASN A 1 90 ? -28.572 -2.578 23.850 1.00 87.62 90 ASN A C 1
ATOM 704 O O . ASN A 1 90 ? -29.669 -2.659 24.388 1.00 87.62 90 ASN A O 1
ATOM 708 N N . LEU A 1 91 ? -27.887 -3.660 23.469 1.00 86.88 91 LEU A N 1
ATOM 709 C CA . LEU A 1 91 ? -28.372 -5.026 23.675 1.00 86.88 91 LEU A CA 1
ATOM 710 C C . LEU A 1 91 ? -28.526 -5.350 25.164 1.00 86.88 91 LEU A C 1
ATOM 712 O O . LEU A 1 91 ? -29.507 -5.975 25.553 1.00 86.88 91 LEU A O 1
ATOM 716 N N . ARG A 1 92 ? -27.580 -4.909 26.005 1.00 88.31 92 ARG A N 1
ATOM 717 C CA . ARG A 1 92 ? -27.688 -5.098 27.456 1.00 88.31 92 ARG A CA 1
ATOM 718 C C . ARG A 1 92 ? -28.895 -4.357 28.024 1.00 88.31 92 ARG A C 1
ATOM 720 O O . ARG A 1 92 ? -29.670 -4.971 28.734 1.00 88.31 92 ARG A O 1
ATOM 727 N N . LYS A 1 93 ? -29.094 -3.092 27.641 1.00 89.31 93 LYS A N 1
ATOM 728 C CA . LYS A 1 93 ? -30.267 -2.310 28.063 1.00 89.31 93 LYS A CA 1
ATOM 729 C C . LYS A 1 93 ? -31.585 -2.955 27.638 1.00 89.31 93 LYS A C 1
ATOM 731 O O . LYS A 1 93 ? -32.478 -3.066 28.458 1.00 89.31 93 LYS A O 1
ATOM 736 N N . ALA A 1 94 ? -31.683 -3.424 26.395 1.00 86.12 94 ALA A N 1
ATOM 737 C CA . ALA A 1 94 ? -32.885 -4.097 25.907 1.00 86.12 94 ALA A CA 1
ATOM 738 C C . ALA A 1 94 ? -33.173 -5.411 26.658 1.00 86.12 94 ALA A C 1
ATOM 740 O O . ALA A 1 94 ? -34.330 -5.724 26.915 1.00 86.12 94 ALA A O 1
ATOM 741 N N . ASN A 1 95 ? -32.136 -6.173 27.032 1.00 87.06 95 ASN A N 1
ATOM 742 C CA . ASN A 1 95 ? -32.302 -7.345 27.898 1.00 87.06 95 ASN A CA 1
ATOM 743 C C . ASN A 1 95 ? -32.728 -6.954 29.318 1.00 87.06 95 ASN A C 1
ATOM 745 O O . ASN A 1 95 ? -33.623 -7.588 29.861 1.00 87.06 95 ASN A O 1
ATOM 749 N N . ASP A 1 96 ? -32.127 -5.911 29.894 1.00 86.94 96 ASP A N 1
ATOM 750 C CA . ASP A 1 96 ? -32.495 -5.415 31.224 1.00 86.94 96 ASP A CA 1
ATOM 751 C C . ASP A 1 96 ? -33.967 -4.933 31.228 1.00 86.94 96 ASP A C 1
ATOM 753 O O . ASP A 1 96 ? -34.722 -5.251 32.141 1.00 86.94 96 ASP A O 1
ATOM 757 N N . GLU A 1 97 ? -34.414 -4.237 30.173 1.00 87.44 97 GLU A N 1
ATOM 758 C CA . GLU A 1 97 ? -35.819 -3.842 29.969 1.00 87.44 97 GLU A CA 1
ATO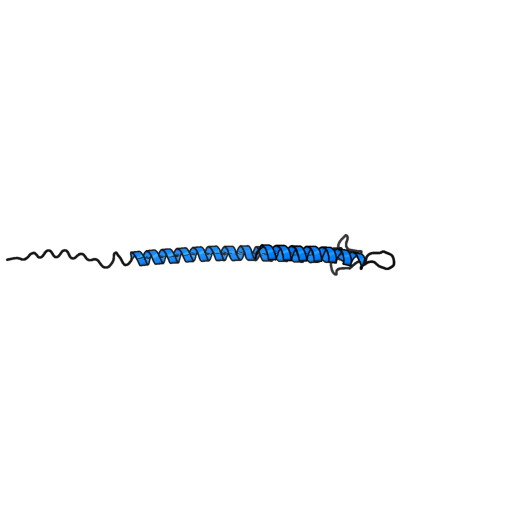M 759 C C . GLU A 1 97 ? -36.753 -5.052 29.826 1.00 87.44 97 GLU A C 1
ATOM 761 O O . GLU A 1 97 ? -37.833 -5.073 30.414 1.00 87.44 97 GLU A O 1
ATOM 766 N N . LEU A 1 98 ? -36.343 -6.081 29.080 1.00 85.94 98 LEU A N 1
ATOM 767 C CA . LEU A 1 98 ? -37.106 -7.321 28.941 1.00 85.94 98 LEU A CA 1
ATOM 768 C C . LEU A 1 98 ? -37.261 -8.045 30.287 1.00 85.94 98 LEU A C 1
ATOM 770 O O . LEU A 1 98 ? -38.346 -8.534 30.594 1.00 85.94 98 LEU A O 1
ATOM 774 N N . ASP A 1 99 ? -36.196 -8.121 31.085 1.00 85.12 99 ASP A N 1
ATOM 775 C CA . ASP A 1 99 ? -36.227 -8.753 32.405 1.00 85.12 99 ASP A CA 1
ATOM 776 C C . ASP A 1 99 ? -37.104 -7.963 33.387 1.00 85.12 99 ASP A C 1
ATOM 778 O O . ASP A 1 99 ? -37.861 -8.566 34.150 1.00 85.12 99 ASP A O 1
ATOM 782 N N . ILE A 1 100 ? -37.091 -6.627 33.316 1.00 86.31 100 ILE A N 1
ATOM 783 C CA . ILE A 1 100 ? -38.018 -5.774 34.075 1.00 86.31 100 ILE A CA 1
ATOM 784 C C . ILE A 1 100 ? -39.467 -6.049 33.660 1.00 86.31 100 ILE A C 1
ATOM 786 O O . ILE A 1 100 ? -40.298 -6.299 34.526 1.00 86.31 100 ILE A O 1
ATOM 790 N N . LEU A 1 101 ? -39.773 -6.075 32.359 1.00 79.06 101 LEU A N 1
ATOM 791 C CA . LEU A 1 101 ? -41.124 -6.368 31.858 1.00 79.06 101 LEU A CA 1
ATOM 792 C C . LEU A 1 101 ? -41.585 -7.792 32.203 1.00 79.06 101 LEU A C 1
ATOM 794 O O . LEU A 1 101 ? -42.771 -8.028 32.431 1.00 79.06 101 LEU A O 1
ATOM 798 N N . ARG A 1 102 ? -40.660 -8.756 32.263 1.00 77.94 102 ARG A N 1
ATOM 799 C CA . ARG A 1 102 ? -40.954 -10.118 32.729 1.00 77.94 102 ARG A CA 1
ATOM 800 C C . ARG A 1 102 ? -41.279 -10.166 34.218 1.00 77.94 102 ARG A C 1
ATOM 802 O O . ARG A 1 102 ? -42.150 -10.943 34.592 1.00 77.94 102 ARG A O 1
ATOM 809 N N . ASN A 1 103 ? -40.607 -9.364 35.041 1.00 71.94 103 ASN A N 1
ATOM 810 C CA . ASN A 1 103 ? -40.864 -9.306 36.481 1.00 71.94 103 ASN A CA 1
ATOM 811 C C . ASN A 1 103 ? -42.029 -8.378 36.861 1.00 71.94 103 ASN A C 1
ATOM 813 O O . ASN A 1 103 ? -42.639 -8.596 37.899 1.00 71.94 103 ASN A O 1
ATOM 817 N N . GLN A 1 104 ? -42.390 -7.396 36.030 1.00 65.50 104 GLN A N 1
ATOM 818 C CA . GLN A 1 104 ? -43.525 -6.496 36.282 1.00 65.50 104 GLN A CA 1
ATOM 819 C C . GLN A 1 104 ? -44.897 -7.181 36.197 1.00 65.50 104 GLN A C 1
ATOM 821 O O . GLN A 1 104 ? -45.845 -6.694 36.794 1.00 65.50 104 GLN A O 1
ATOM 826 N N . ASN A 1 105 ? -45.026 -8.317 35.504 1.00 58.91 105 ASN A N 1
ATOM 827 C CA . ASN A 1 105 ? -46.305 -9.034 35.403 1.00 58.91 105 ASN A CA 1
ATOM 828 C C . ASN A 1 105 ? -46.602 -9.983 36.584 1.00 58.91 105 ASN A C 1
ATOM 830 O O . ASN A 1 105 ? -47.636 -10.646 36.548 1.00 58.91 105 ASN A O 1
ATOM 834 N N . LEU A 1 106 ? -45.718 -10.118 37.586 1.00 55.28 106 LEU A N 1
ATOM 835 C CA . LEU A 1 106 ? -45.938 -11.048 38.708 1.00 55.28 106 LEU A CA 1
ATOM 836 C C . LEU A 1 106 ? -46.343 -10.388 40.038 1.00 55.28 106 LEU A C 1
ATOM 838 O O . LEU A 1 106 ? -47.000 -11.062 40.824 1.00 55.28 106 LEU A O 1
ATOM 842 N N . ASP A 1 107 ? -45.977 -9.127 40.294 1.00 52.94 107 ASP A N 1
ATOM 843 C CA . ASP A 1 107 ? -46.118 -8.513 41.633 1.00 52.94 107 ASP A CA 1
ATOM 844 C C . ASP A 1 107 ? -47.278 -7.505 41.778 1.00 52.94 107 ASP A C 1
ATOM 846 O O . ASP A 1 107 ? -47.668 -7.215 42.905 1.00 52.94 107 ASP A O 1
ATOM 850 N N . ASP A 1 108 ? -47.869 -6.999 40.689 1.00 53.16 108 ASP A N 1
ATOM 851 C CA . ASP A 1 108 ? -48.829 -5.876 40.767 1.00 53.16 108 ASP A CA 1
ATOM 852 C C . ASP A 1 108 ? -50.326 -6.275 40.765 1.00 53.16 108 ASP A C 1
ATOM 854 O O . ASP A 1 108 ? -51.169 -5.386 40.825 1.00 53.16 108 ASP A O 1
ATOM 858 N N . ASP A 1 109 ? -50.690 -7.569 40.738 1.00 52.03 109 ASP A N 1
ATOM 859 C CA . ASP A 1 109 ? -52.103 -7.993 40.548 1.00 52.03 109 ASP A CA 1
ATOM 860 C C . ASP A 1 109 ? -52.605 -9.133 41.469 1.00 52.03 109 ASP A C 1
ATOM 862 O O . ASP A 1 109 ? -53.687 -9.681 41.253 1.00 52.03 109 ASP A O 1
ATOM 866 N N . LEU A 1 110 ? -51.865 -9.513 42.519 1.00 54.84 110 LEU A N 1
ATOM 867 C CA . LEU A 1 110 ? -52.341 -10.490 43.517 1.00 54.84 110 LEU A CA 1
ATOM 868 C C . LEU A 1 110 ? -52.602 -9.825 44.872 1.00 54.84 110 LEU A C 1
ATOM 870 O O . LEU A 1 110 ? -51.886 -10.035 45.850 1.00 54.84 110 LEU A O 1
ATOM 874 N N . GLU A 1 111 ? -53.688 -9.055 44.939 1.00 51.62 111 GLU A N 1
ATOM 875 C CA . GLU A 1 111 ? -54.359 -8.758 46.204 1.00 51.62 111 GLU A CA 1
ATOM 876 C C . GLU A 1 111 ? -55.016 -10.059 46.700 1.00 51.62 111 GLU A C 1
ATOM 878 O O . GLU A 1 111 ? -56.107 -10.443 46.278 1.00 51.62 111 GLU A O 1
ATOM 883 N N . LEU A 1 112 ? -54.311 -10.806 47.556 1.00 57.34 112 LEU A N 1
ATOM 884 C CA . LEU A 1 112 ? -54.908 -11.896 48.326 1.00 57.34 112 LEU A CA 1
ATOM 885 C C . LEU A 1 112 ? -55.846 -11.270 49.365 1.00 57.34 112 LEU A C 1
ATOM 887 O O . LEU A 1 112 ? -55.440 -10.990 50.491 1.00 57.34 112 LEU A O 1
ATOM 891 N N . VAL A 1 113 ? -57.089 -11.013 48.960 1.00 51.22 113 VAL A N 1
ATOM 892 C CA . VAL A 1 113 ? -58.184 -10.670 49.869 1.00 51.22 113 VAL A CA 1
ATOM 893 C C . VAL A 1 113 ? -58.426 -11.882 50.773 1.00 51.22 113 VAL A C 1
ATOM 895 O O . VAL A 1 113 ? -59.010 -12.881 50.353 1.00 51.22 113 VAL A O 1
ATOM 898 N N . ASP A 1 114 ? -57.931 -11.815 52.009 1.00 57.03 114 ASP A N 1
ATOM 899 C CA . ASP A 1 114 ? -58.283 -12.740 53.091 1.00 57.03 114 ASP A CA 1
ATOM 900 C C . ASP A 1 114 ? -59.673 -12.358 53.625 1.00 57.03 114 ASP A C 1
ATOM 902 O O . ASP A 1 114 ? -59.814 -11.760 54.687 1.00 57.03 114 ASP A O 1
ATOM 906 N N . GLU A 1 115 ? -60.721 -12.640 52.848 1.00 53.12 115 GLU A N 1
ATOM 907 C CA . GLU A 1 115 ? -62.101 -12.627 53.344 1.00 53.12 115 GLU A CA 1
ATOM 908 C C . GLU A 1 115 ? -62.436 -14.023 53.884 1.00 53.12 115 GLU A C 1
ATOM 910 O O . GLU A 1 115 ? -63.194 -14.793 53.291 1.00 53.12 115 GLU A O 1
ATOM 915 N N . ASN A 1 116 ? -61.858 -14.370 55.039 1.00 47.91 116 ASN A N 1
ATOM 916 C CA . ASN A 1 116 ? -62.525 -15.312 55.930 1.00 47.91 116 ASN A CA 1
ATOM 917 C C . ASN A 1 116 ? -63.686 -14.566 56.583 1.00 47.91 116 ASN A C 1
ATOM 919 O O . ASN A 1 116 ? -63.525 -13.774 57.507 1.00 47.91 116 ASN A O 1
ATOM 923 N N . ILE A 1 117 ? -64.841 -14.81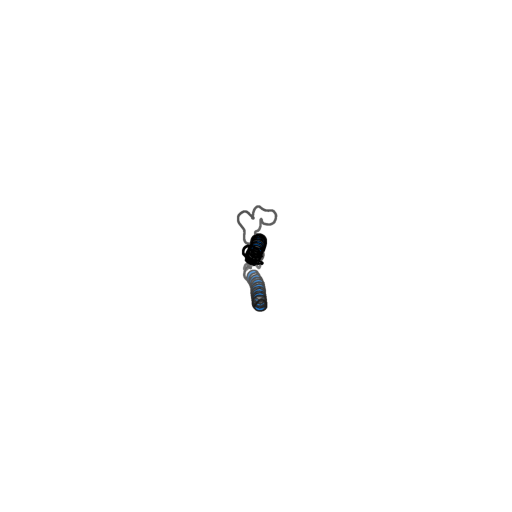3 55.986 1.00 50.69 117 ILE A N 1
ATOM 924 C CA . ILE A 1 117 ? -66.183 -14.405 56.364 1.00 50.69 117 ILE A CA 1
ATOM 925 C C . ILE A 1 117 ? -66.399 -14.690 57.859 1.00 50.69 117 ILE A C 1
ATOM 927 O O . ILE A 1 117 ? -66.613 -15.834 58.263 1.00 50.69 117 ILE A O 1
ATOM 931 N N . ASP A 1 118 ? -66.346 -13.637 58.676 1.00 49.88 118 ASP A N 1
ATOM 932 C CA . ASP A 1 118 ? -67.041 -13.589 59.962 1.00 49.88 118 ASP A CA 1
ATOM 933 C C . ASP A 1 118 ? -68.551 -13.569 59.660 1.00 49.88 118 ASP A C 1
ATOM 935 O O . ASP A 1 118 ? -69.172 -12.511 59.552 1.00 49.88 118 ASP A O 1
ATOM 939 N N . ASP A 1 119 ? -69.140 -14.753 59.475 1.00 43.78 119 ASP A N 1
ATOM 940 C CA . ASP A 1 119 ? -70.589 -14.936 59.551 1.00 43.78 119 ASP A CA 1
ATOM 941 C C . ASP A 1 119 ? -70.985 -14.895 61.039 1.00 43.78 119 ASP A C 1
ATOM 943 O O . ASP A 1 119 ? -70.938 -15.896 61.761 1.00 43.78 119 ASP A O 1
ATOM 947 N N . GLU A 1 120 ? -71.368 -13.705 61.513 1.00 49.59 120 GLU A N 1
ATOM 948 C CA . GLU A 1 120 ? -72.315 -13.577 62.622 1.00 49.59 120 GLU A CA 1
ATOM 949 C C . GLU A 1 120 ? -73.615 -14.301 62.232 1.00 49.59 120 GLU A C 1
ATOM 951 O O . GLU A 1 120 ? -74.271 -13.889 61.274 1.00 49.59 120 GLU A O 1
ATOM 956 N N . LEU A 1 121 ? -73.975 -15.363 62.971 1.00 35.66 121 LEU A N 1
ATOM 957 C CA . LEU A 1 121 ? -75.295 -15.618 63.592 1.00 35.66 121 LEU A CA 1
ATOM 958 C C . LEU A 1 121 ? -75.330 -16.966 64.337 1.00 35.66 121 LEU A C 1
ATOM 960 O O . LEU A 1 121 ? -75.147 -18.029 63.701 1.00 35.66 121 LEU A O 1
#

pLDDT: mean 79.21, std 13.33, range [35.66, 95.19]

Secondary structure (DSSP, 8-state):
--HHHHHHHHHHHHHHHHHHHHHHHHSB-TTSPBPEEPPTTTTTSTT-TT-EEHHHHHHHHHHHHHHHHHHHHHHHHHHHHHHHHHHHHHHHHHHHHHHHHHHHHHHSS------------

Radius of gyration: 35.73 Å; chains: 1; bounding box: 99×38×91 Å

Foldseek 3Di:
DVVVVVVVVVVVVVVVVVVLVVLQVVQADPVRHGDFDQDPPCCPPPPQVRHHGPSVVVVVVVVVVVVVVVVVVVVVVVVVVVVVVVVVVVVVVVVVVVVVVVVVVPPPPDPPPPPPDPDDD